Protein AF-A0A838GE27-F1 (afdb_monomer_lite)

Structure (mmCIF, N/CA/C/O backbone):
data_AF-A0A838GE27-F1
#
_entry.id   AF-A0A838GE27-F1
#
loop_
_atom_site.group_PDB
_atom_site.id
_atom_site.type_symbol
_atom_site.label_atom_id
_atom_site.label_alt_id
_atom_site.label_comp_id
_atom_site.label_asym_id
_atom_site.label_ent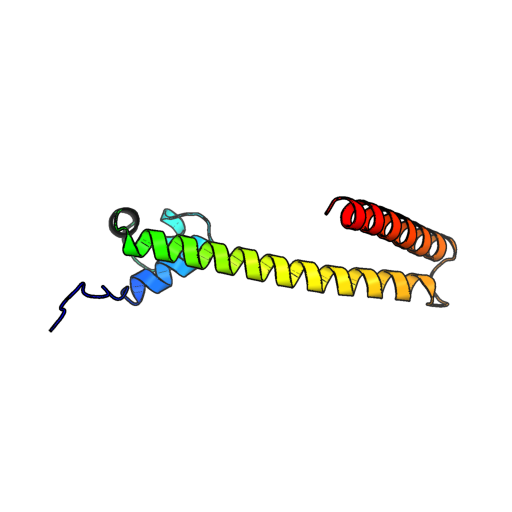ity_id
_atom_site.label_seq_id
_atom_site.pdbx_PDB_ins_code
_atom_site.Cartn_x
_atom_site.Cartn_y
_atom_site.Cartn_z
_atom_site.occupancy
_atom_site.B_iso_or_equiv
_atom_site.auth_seq_id
_atom_site.auth_comp_id
_atom_site.auth_asym_id
_atom_site.auth_atom_id
_atom_site.pdbx_PDB_model_num
ATOM 1 N N . MET A 1 1 ? -9.501 -27.316 37.363 1.00 40.50 1 MET A N 1
ATOM 2 C CA . MET A 1 1 ? -9.849 -25.984 37.906 1.00 40.50 1 MET A CA 1
ATOM 3 C C . MET A 1 1 ? -8.774 -24.973 37.521 1.00 40.50 1 MET A C 1
ATOM 5 O O . MET A 1 1 ? -7.679 -25.063 38.050 1.00 40.50 1 MET A O 1
ATOM 9 N N . ARG A 1 2 ? -9.090 -24.043 36.611 1.00 35.25 2 ARG A N 1
ATOM 10 C CA . ARG A 1 2 ? -8.610 -22.646 36.555 1.00 35.25 2 ARG A CA 1
ATOM 11 C C . ARG A 1 2 ? -9.552 -21.909 35.591 1.00 35.25 2 ARG A C 1
ATOM 13 O O . ARG A 1 2 ? -9.481 -22.093 34.385 1.00 35.25 2 ARG A O 1
ATOM 20 N N . ARG A 1 3 ? -10.522 -21.186 36.161 1.00 42.84 3 ARG A N 1
ATOM 21 C CA . ARG A 1 3 ? -11.365 -20.206 35.457 1.00 42.84 3 ARG A CA 1
ATOM 22 C C . ARG A 1 3 ? -10.520 -18.948 35.232 1.00 42.84 3 ARG A C 1
ATOM 24 O O . ARG A 1 3 ? -9.836 -18.536 36.165 1.00 42.84 3 ARG A O 1
ATOM 31 N N . GLY A 1 4 ? -10.608 -18.330 34.055 1.00 29.05 4 GLY A N 1
ATOM 32 C CA . GLY A 1 4 ? -9.985 -17.030 33.793 1.00 29.05 4 GLY A CA 1
ATOM 33 C C . GLY A 1 4 ? -10.404 -16.424 32.452 1.00 29.05 4 GLY A C 1
ATOM 34 O O . GLY A 1 4 ? -9.894 -16.841 31.425 1.00 29.05 4 GLY A O 1
ATOM 35 N N . ALA A 1 5 ? -11.299 -15.432 32.526 1.00 35.66 5 ALA A N 1
ATOM 36 C CA . AL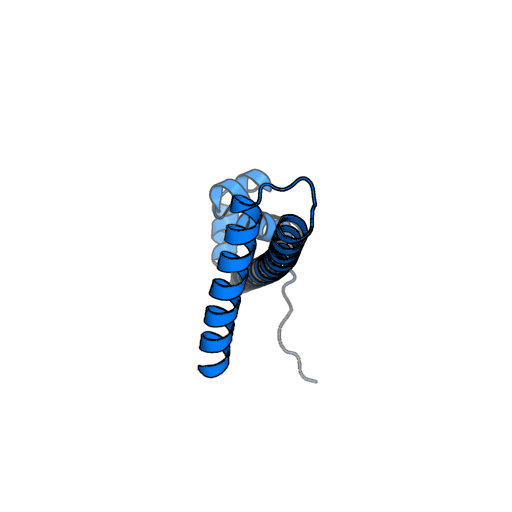A A 1 5 ? -11.688 -14.434 31.519 1.00 35.66 5 ALA A CA 1
ATOM 37 C C . ALA A 1 5 ? -12.412 -14.900 30.233 1.00 35.66 5 ALA A C 1
ATOM 39 O O . ALA A 1 5 ? -11.872 -15.552 29.350 1.00 35.66 5 ALA A O 1
ATOM 40 N N . THR A 1 6 ? -13.667 -14.467 30.118 1.00 37.50 6 THR A N 1
ATOM 41 C CA . THR A 1 6 ? -14.513 -14.506 28.922 1.00 37.50 6 THR A CA 1
ATOM 42 C C . THR A 1 6 ? -13.855 -13.756 27.761 1.00 37.50 6 THR A C 1
ATOM 44 O O . THR A 1 6 ? -13.663 -12.544 27.849 1.00 37.50 6 THR A O 1
ATOM 47 N N . ALA A 1 7 ? -13.556 -14.443 26.656 1.00 49.50 7 ALA A N 1
ATOM 48 C CA . ALA A 1 7 ? -13.310 -13.782 25.379 1.00 49.50 7 ALA A CA 1
ATOM 49 C C . ALA A 1 7 ? -14.614 -13.091 24.955 1.00 49.50 7 ALA A C 1
ATOM 51 O O . ALA A 1 7 ? -15.548 -13.742 24.491 1.00 49.50 7 ALA A O 1
ATOM 52 N N . THR A 1 8 ? -14.723 -11.784 25.185 1.00 58.12 8 THR A N 1
ATOM 53 C CA . THR A 1 8 ? -15.857 -10.998 24.698 1.00 58.12 8 THR A CA 1
ATOM 54 C C . THR A 1 8 ? -15.715 -10.879 23.186 1.00 58.12 8 THR A C 1
ATOM 56 O O . THR A 1 8 ? -14.990 -10.024 22.682 1.00 58.12 8 THR A O 1
ATOM 59 N N . THR A 1 9 ? -16.358 -11.788 22.458 1.00 83.50 9 THR A N 1
ATOM 60 C CA . THR A 1 9 ? -16.374 -11.803 20.996 1.00 83.50 9 THR A CA 1
ATOM 61 C C . THR A 1 9 ? -16.973 -10.496 20.478 1.00 83.50 9 THR A C 1
ATOM 63 O O . THR A 1 9 ? -18.060 -10.093 20.898 1.00 83.50 9 THR A O 1
ATOM 66 N N . LEU A 1 10 ? -16.259 -9.819 19.576 1.00 91.75 10 LEU A N 1
ATOM 67 C CA . LEU A 1 10 ? -16.776 -8.632 18.901 1.00 91.75 10 LEU A CA 1
ATOM 68 C C . LEU A 1 10 ? -18.057 -8.978 18.144 1.00 91.75 10 LEU A C 1
ATOM 70 O O . LEU A 1 10 ? -18.167 -10.024 17.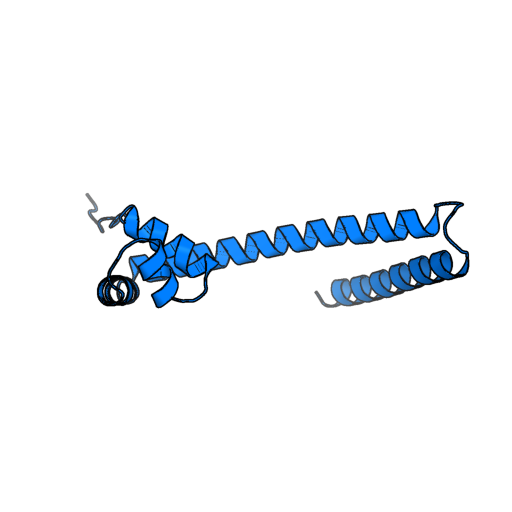507 1.00 91.75 10 LEU A O 1
ATOM 74 N N . THR A 1 11 ? -19.035 -8.079 18.195 1.00 94.06 11 THR A N 1
ATOM 75 C CA . THR A 1 11 ? -20.257 -8.244 17.399 1.00 94.06 11 THR A CA 1
ATOM 76 C C . THR A 1 11 ? -19.958 -8.086 15.906 1.00 94.06 11 THR A C 1
ATOM 78 O O . THR A 1 11 ? -19.026 -7.380 15.522 1.00 94.06 11 THR A O 1
ATOM 81 N N . THR A 1 12 ? -20.800 -8.650 15.036 1.00 93.75 12 THR A N 1
ATOM 82 C CA . THR A 1 12 ? -20.661 -8.490 13.576 1.00 93.75 12 THR A CA 1
ATOM 83 C C . THR A 1 12 ? -20.586 -7.022 13.152 1.00 93.75 12 THR A C 1
ATOM 85 O O . THR A 1 12 ? -19.759 -6.667 12.317 1.00 93.75 12 THR A O 1
ATOM 88 N N . ARG A 1 13 ? -21.388 -6.139 13.769 1.00 94.81 13 ARG A N 1
ATOM 89 C CA . ARG A 1 13 ? -21.322 -4.696 13.486 1.00 94.81 13 ARG A CA 1
ATOM 90 C C . ARG A 1 13 ? -20.018 -4.056 13.947 1.00 94.81 13 ARG A C 1
ATOM 92 O O . ARG A 1 13 ? -19.537 -3.146 13.284 1.00 94.81 13 ARG A O 1
ATOM 99 N N . GLN A 1 14 ? -19.448 -4.510 15.063 1.00 96.38 14 GLN A N 1
ATOM 100 C CA . GLN A 1 14 ? -18.131 -4.047 15.496 1.00 96.38 14 GLN A CA 1
ATOM 101 C C . GLN A 1 14 ? -17.049 -4.480 14.507 1.00 96.38 14 GLN A C 1
ATOM 103 O O . GLN A 1 14 ? -16.223 -3.655 14.138 1.00 96.38 14 GLN A O 1
ATOM 108 N N . GLN A 1 15 ? -17.102 -5.719 14.014 1.00 96.19 15 GLN A N 1
ATOM 109 C CA . GLN A 1 15 ? -16.159 -6.198 13.003 1.00 96.19 15 GLN A CA 1
ATOM 110 C C . GLN A 1 15 ? -16.261 -5.400 11.696 1.00 96.19 15 GLN A C 1
ATOM 112 O O . GLN A 1 15 ? -15.249 -4.956 11.164 1.00 96.19 15 GLN A O 1
ATOM 117 N N . GLN A 1 16 ? -17.482 -5.145 11.216 1.00 96.88 16 GLN A N 1
ATOM 118 C CA . GLN A 1 16 ? -17.716 -4.286 10.050 1.00 96.88 16 GLN A CA 1
ATOM 119 C C . GLN A 1 16 ? -17.185 -2.866 10.278 1.00 96.88 16 GLN A C 1
ATOM 121 O O . GLN A 1 16 ? -16.582 -2.281 9.381 1.00 96.88 16 GLN A O 1
ATOM 126 N N . ALA A 1 17 ? -17.384 -2.315 11.479 1.00 97.50 17 ALA A N 1
ATOM 127 C CA . ALA A 1 17 ? -16.897 -0.985 11.820 1.00 97.50 17 ALA A CA 1
ATOM 128 C C . ALA A 1 17 ? -15.366 -0.925 11.857 1.00 97.50 17 ALA A C 1
ATOM 130 O O . ALA A 1 17 ? -14.808 0.068 11.411 1.00 97.50 17 ALA A O 1
ATOM 131 N N . ILE A 1 18 ? -14.689 -1.977 12.329 1.00 97.56 18 ILE A N 1
ATOM 132 C CA . ILE A 1 18 ? -13.223 -2.083 12.293 1.00 97.56 18 ILE A CA 1
ATOM 133 C C . ILE A 1 18 ? -12.723 -2.031 10.849 1.00 97.56 18 ILE A C 1
ATOM 135 O O . ILE A 1 18 ? -11.883 -1.197 10.528 1.00 97.56 18 ILE A O 1
ATOM 139 N N . THR A 1 19 ? -13.291 -2.849 9.957 1.00 96.56 19 THR A N 1
ATOM 140 C CA . THR A 1 19 ? -12.937 -2.817 8.529 1.00 96.56 19 THR A CA 1
ATOM 141 C C . THR A 1 19 ? -13.176 -1.436 7.920 1.00 96.56 19 THR A C 1
ATOM 143 O O . THR A 1 19 ? -12.337 -0.936 7.176 1.00 96.56 19 THR A O 1
ATOM 146 N N . ALA A 1 20 ? -14.296 -0.793 8.259 1.00 97.12 20 ALA A N 1
ATOM 147 C CA . ALA A 1 20 ? -14.599 0.547 7.776 1.00 97.12 20 ALA A CA 1
ATOM 148 C C . ALA A 1 20 ? -13.608 1.598 8.302 1.00 97.12 20 ALA A C 1
ATOM 150 O O . ALA A 1 20 ? -13.183 2.444 7.526 1.00 97.12 20 ALA A O 1
ATOM 151 N N . ILE A 1 21 ? -13.206 1.528 9.577 1.00 97.06 21 ILE A N 1
ATOM 152 C CA . ILE A 1 21 ? -12.204 2.428 10.169 1.00 97.06 21 ILE A CA 1
ATOM 153 C C . ILE A 1 21 ? -10.870 2.301 9.432 1.00 97.06 21 ILE A C 1
ATOM 155 O O . ILE A 1 21 ? -10.317 3.316 9.023 1.00 97.06 21 ILE A O 1
ATOM 159 N N . VAL A 1 22 ? -10.382 1.076 9.215 1.00 96.06 22 VAL A N 1
ATOM 160 C CA . VAL A 1 22 ? -9.110 0.839 8.509 1.00 96.06 22 VAL A CA 1
ATOM 161 C C . VAL A 1 22 ? -9.173 1.339 7.063 1.00 96.06 22 VAL A C 1
ATOM 163 O O . VAL A 1 22 ? -8.198 1.879 6.552 1.00 96.06 22 VAL A O 1
ATOM 166 N N . ALA A 1 23 ? -10.327 1.205 6.404 1.00 94.56 23 ALA A N 1
ATOM 167 C CA . ALA A 1 23 ? -10.499 1.647 5.024 1.00 94.56 23 ALA A CA 1
ATOM 168 C C . ALA A 1 23 ? -10.605 3.175 4.871 1.00 94.56 23 ALA A C 1
ATOM 170 O O . ALA A 1 23 ? -10.142 3.717 3.869 1.00 94.56 23 ALA A O 1
ATOM 171 N N . THR A 1 24 ? -11.248 3.872 5.814 1.00 94.75 24 THR A N 1
ATOM 172 C CA . THR A 1 24 ? -11.547 5.310 5.678 1.00 94.75 24 THR A CA 1
ATOM 173 C C . THR A 1 24 ? -10.618 6.211 6.482 1.00 94.75 24 THR A C 1
ATOM 175 O O . THR A 1 24 ? -10.517 7.394 6.168 1.00 94.75 24 THR A O 1
ATOM 178 N N . GLY A 1 25 ? -9.996 5.700 7.548 1.00 92.69 25 GLY A N 1
ATOM 179 C CA . GLY A 1 25 ? -9.251 6.497 8.526 1.00 92.69 25 GLY A CA 1
ATOM 180 C C . GLY A 1 25 ? -10.118 7.468 9.341 1.00 92.69 25 GLY A C 1
ATOM 181 O O . GLY A 1 25 ? -9.587 8.263 10.113 1.00 92.69 25 GLY A O 1
ATOM 182 N N . ASP A 1 26 ? -11.448 7.425 9.193 1.00 94.50 26 ASP A N 1
ATOM 183 C CA . ASP A 1 26 ? -12.378 8.365 9.824 1.00 94.50 26 ASP A CA 1
ATOM 184 C C . ASP A 1 26 ? -13.538 7.621 10.498 1.00 94.50 26 ASP A C 1
ATOM 186 O O . ASP A 1 26 ? -14.372 6.977 9.853 1.00 94.50 26 ASP A O 1
ATOM 190 N N . VAL A 1 27 ? -13.617 7.769 11.822 1.00 93.56 27 VAL A N 1
ATOM 191 C CA . VAL A 1 27 ? -14.643 7.169 12.687 1.00 93.56 27 VAL A CA 1
ATOM 192 C C . VAL A 1 27 ? -16.057 7.644 12.321 1.00 93.56 27 VAL A C 1
ATOM 194 O O . VAL A 1 27 ? -17.010 6.879 12.401 1.00 93.56 27 VAL A O 1
ATOM 197 N N . THR A 1 28 ? -16.239 8.894 11.908 1.00 94.38 28 THR A N 1
ATOM 198 C CA . THR A 1 28 ? -17.545 9.421 11.479 1.00 94.38 28 THR A CA 1
ATOM 199 C C . THR A 1 28 ? -18.006 8.740 10.196 1.00 94.38 28 THR A C 1
ATOM 201 O O . THR A 1 28 ? -19.140 8.262 10.134 1.00 94.38 28 THR A O 1
ATOM 204 N N . VAL A 1 29 ? -17.118 8.650 9.203 1.00 95.94 29 VAL A N 1
ATOM 205 C CA . VAL A 1 29 ? -17.415 7.994 7.920 1.00 95.94 29 VAL A CA 1
ATOM 206 C C . VAL A 1 29 ? -17.662 6.501 8.133 1.00 95.94 29 VAL A C 1
ATOM 208 O O . VAL A 1 29 ? -18.622 5.953 7.594 1.00 95.94 29 VAL A O 1
ATOM 211 N N . ALA A 1 30 ? -16.861 5.854 8.982 1.00 96.44 30 ALA A N 1
ATOM 212 C CA . ALA A 1 30 ? -17.041 4.452 9.334 1.00 96.44 30 ALA A CA 1
ATOM 213 C C . ALA A 1 30 ? -18.380 4.202 10.044 1.00 96.44 30 ALA A C 1
ATOM 215 O O . ALA A 1 30 ? -19.083 3.248 9.725 1.00 96.44 30 ALA A O 1
ATOM 216 N N . ALA A 1 31 ? -18.783 5.074 10.975 1.00 96.31 31 ALA A N 1
ATOM 217 C CA . ALA A 1 31 ? -20.073 4.954 11.650 1.00 96.31 31 ALA A CA 1
ATOM 218 C C . ALA A 1 31 ? -21.242 5.036 10.658 1.00 96.31 31 ALA A C 1
ATOM 220 O O . ALA A 1 31 ? -22.177 4.235 10.732 1.00 96.31 31 ALA A O 1
ATOM 221 N N . GLN A 1 32 ? -21.165 5.974 9.710 1.00 96.25 32 GLN A N 1
ATOM 222 C CA . GLN A 1 32 ? -22.169 6.137 8.664 1.00 96.25 32 GLN A CA 1
ATOM 223 C C . GLN A 1 32 ? -22.224 4.917 7.736 1.00 96.25 32 GLN A C 1
ATOM 225 O O . GLN A 1 32 ? -23.319 4.431 7.454 1.00 96.25 32 GLN A O 1
ATOM 230 N N . SER A 1 33 ? -21.073 4.392 7.304 1.00 95.81 33 SER A N 1
ATOM 231 C CA . SER A 1 33 ? -21.014 3.264 6.366 1.00 95.81 33 SER A CA 1
ATOM 232 C C . SER A 1 33 ? -21.571 1.965 6.951 1.00 95.81 33 SER A C 1
ATOM 234 O O . SER A 1 33 ? -22.189 1.190 6.224 1.00 95.81 33 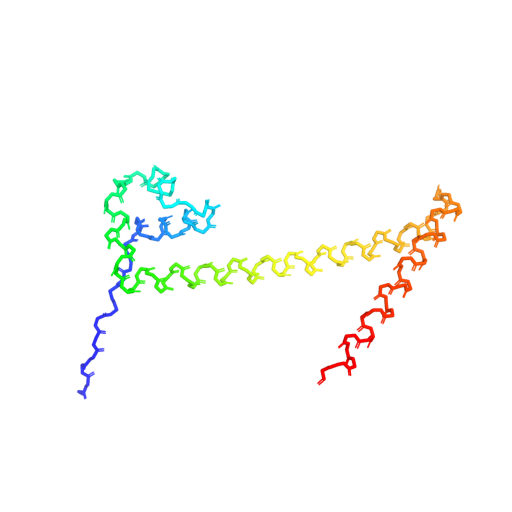SER A O 1
ATOM 236 N N . VAL A 1 34 ? -21.431 1.746 8.264 1.00 95.56 34 VAL A N 1
ATOM 237 C CA . VAL A 1 34 ? -21.989 0.563 8.946 1.00 95.56 34 VAL A CA 1
ATOM 238 C C . VAL A 1 34 ? -23.361 0.801 9.593 1.00 95.56 34 VAL A C 1
ATOM 240 O O . VAL A 1 34 ? -23.883 -0.071 10.293 1.00 95.56 34 VAL A O 1
ATOM 243 N N . GLY A 1 35 ? -23.957 1.982 9.394 1.00 95.69 35 GLY A N 1
ATOM 244 C CA . GLY A 1 35 ? -25.298 2.306 9.885 1.00 95.69 35 GLY A CA 1
ATOM 245 C C . GLY A 1 35 ? -25.411 2.376 11.413 1.00 95.69 35 GLY A C 1
ATOM 246 O O . GLY A 1 35 ? -26.409 1.927 11.987 1.00 95.69 35 GLY A O 1
ATOM 247 N N . VAL A 1 36 ? -24.393 2.907 12.097 1.00 96.62 36 VAL A N 1
ATOM 248 C CA . VAL A 1 36 ? -24.425 3.152 13.548 1.00 96.62 36 VAL A CA 1
ATOM 249 C C . VAL A 1 36 ? -24.294 4.636 13.861 1.00 96.62 36 VAL A C 1
ATOM 251 O O . VAL A 1 36 ? -23.655 5.399 13.144 1.00 96.62 36 VAL A O 1
ATOM 254 N N . ASN A 1 37 ? -24.879 5.067 14.979 1.00 96.81 37 ASN A N 1
ATOM 255 C CA . ASN A 1 37 ? -24.672 6.432 15.450 1.00 96.81 37 ASN A CA 1
ATOM 256 C C . ASN A 1 37 ? -23.188 6.632 15.807 1.00 96.81 37 ASN A C 1
ATOM 258 O O . ASN A 1 37 ? -22.603 5.796 16.501 1.00 96.81 37 ASN A O 1
ATOM 262 N N . ARG A 1 38 ? -22.606 7.770 15.412 1.00 96.56 38 ARG A N 1
ATOM 263 C CA . ARG A 1 38 ? -21.245 8.186 15.781 1.00 96.56 38 ARG A CA 1
ATOM 264 C C . ARG A 1 38 ? -20.952 7.963 17.271 1.00 96.56 38 ARG A C 1
ATOM 266 O O . ARG A 1 38 ? -19.944 7.351 17.603 1.00 96.56 38 ARG A O 1
ATOM 273 N N . ALA A 1 39 ? -21.853 8.353 18.174 1.00 96.88 39 ALA A N 1
ATOM 274 C CA . ALA A 1 39 ? -21.678 8.163 19.619 1.00 96.88 39 ALA A CA 1
ATOM 275 C C . ALA A 1 39 ? -21.514 6.684 20.029 1.00 96.88 39 ALA A C 1
ATOM 277 O O . ALA A 1 39 ? -20.781 6.376 20.969 1.00 96.88 39 ALA A O 1
ATOM 278 N N . THR A 1 40 ? -22.154 5.757 19.307 1.00 96.88 40 THR A N 1
ATOM 279 C CA . THR A 1 40 ? -21.985 4.312 19.526 1.00 96.88 40 THR A CA 1
ATOM 280 C C . THR A 1 40 ? -20.583 3.858 19.143 1.00 96.88 40 THR A C 1
ATOM 282 O O . THR A 1 40 ? -19.949 3.157 19.931 1.00 96.88 40 THR A O 1
ATOM 285 N N . LEU A 1 41 ? -20.073 4.296 17.990 1.00 96.56 41 LEU A N 1
ATOM 286 C CA . LEU A 1 41 ? -18.728 3.927 17.555 1.00 96.56 41 LEU A CA 1
ATOM 287 C C . LEU A 1 41 ? -17.650 4.545 18.458 1.00 96.56 41 LEU A C 1
ATOM 289 O O . LEU A 1 41 ? -16.722 3.853 18.860 1.00 96.56 41 LEU A O 1
ATOM 293 N N . TYR A 1 42 ? -17.824 5.795 18.903 1.00 95.94 42 TYR A N 1
ATOM 294 C CA . TYR A 1 42 ? -16.940 6.405 19.908 1.00 95.94 42 TYR A CA 1
ATOM 295 C C . TYR A 1 42 ? -16.962 5.668 21.250 1.00 95.94 42 TYR A C 1
ATOM 297 O O . TYR A 1 42 ? -15.941 5.597 21.930 1.00 95.94 42 TYR A O 1
ATOM 305 N N . ARG A 1 43 ? -18.107 5.104 21.653 1.00 96.69 43 ARG A N 1
ATOM 306 C CA . ARG A 1 43 ? -18.172 4.250 22.844 1.00 96.69 43 ARG A CA 1
ATOM 307 C C . ARG A 1 43 ? -17.387 2.956 22.634 1.00 96.69 43 ARG A C 1
ATOM 309 O O . ARG A 1 43 ? -16.696 2.538 23.556 1.00 96.69 43 ARG A O 1
ATOM 316 N N . TRP A 1 44 ? -17.466 2.336 21.455 1.00 96.88 44 TRP A N 1
ATOM 317 C CA . TRP A 1 44 ? -16.650 1.162 21.125 1.00 96.88 44 TRP A CA 1
ATOM 318 C C . TRP A 1 44 ? -15.155 1.487 21.109 1.00 96.88 44 TRP A C 1
ATOM 320 O O . TRP A 1 44 ? -14.390 0.732 21.689 1.00 96.88 44 TRP A O 1
ATOM 330 N N . MET A 1 45 ? -14.749 2.654 20.605 1.00 95.19 45 MET A N 1
ATOM 331 C CA . MET A 1 45 ? -13.356 3.133 20.653 1.00 95.19 45 MET A CA 1
ATOM 332 C C . MET A 1 45 ? -12.800 3.346 22.073 1.00 95.19 45 MET A C 1
ATOM 334 O O . MET A 1 45 ? -11.607 3.562 22.238 1.00 95.19 45 MET A O 1
ATOM 338 N N . LYS A 1 46 ? -13.637 3.287 23.115 1.00 96.00 46 LYS A N 1
ATOM 339 C CA . LYS A 1 46 ? -13.197 3.291 24.522 1.00 96.00 46 LYS A CA 1
ATOM 340 C C . LYS A 1 46 ? -13.100 1.886 25.121 1.00 96.00 46 LYS A C 1
ATOM 342 O O . LYS A 1 46 ? -12.693 1.738 26.268 1.00 96.00 46 LYS A O 1
ATOM 347 N N . GLN A 1 47 ? -13.515 0.857 24.384 1.00 96.00 47 GLN A N 1
ATOM 348 C CA . GLN A 1 47 ? -13.468 -0.531 24.830 1.00 96.00 47 GLN A CA 1
ATOM 349 C C . GLN A 1 47 ? -12.117 -1.138 24.433 1.00 96.00 47 GLN A C 1
ATOM 351 O O . GLN A 1 47 ? -11.830 -1.203 23.236 1.00 96.00 47 GLN A O 1
ATOM 356 N N . PRO A 1 48 ? -11.318 -1.649 25.388 1.00 95.44 48 PRO A N 1
ATOM 357 C CA . PRO A 1 48 ? -9.984 -2.178 25.095 1.00 95.44 48 PRO A CA 1
ATOM 358 C C . PRO A 1 48 ? -9.976 -3.246 23.995 1.00 95.44 48 PRO A C 1
ATOM 360 O O . PRO A 1 48 ? -9.157 -3.190 23.088 1.00 95.44 48 PRO A O 1
ATOM 363 N N . GLN A 1 49 ? -10.943 -4.164 24.021 1.00 94.44 49 GLN A N 1
ATOM 364 C CA . GLN A 1 49 ? -11.085 -5.235 23.027 1.00 94.44 49 GLN A CA 1
ATOM 365 C C . GLN A 1 49 ? -11.340 -4.728 21.597 1.00 94.44 49 GLN A C 1
ATOM 367 O O . GLN A 1 49 ? -10.861 -5.323 20.638 1.00 94.44 49 GLN A O 1
ATOM 372 N N . PHE A 1 50 ? -12.079 -3.625 21.439 1.00 96.12 50 PHE A N 1
ATOM 373 C CA . PHE A 1 50 ? -12.355 -3.047 20.124 1.00 96.12 50 PHE A CA 1
ATOM 374 C C . PHE A 1 50 ? -11.119 -2.317 19.600 1.00 96.12 50 PHE A C 1
ATOM 376 O O . PHE A 1 50 ? -10.738 -2.514 18.455 1.00 96.12 50 PHE A O 1
ATOM 383 N N . VAL A 1 51 ? -10.457 -1.534 20.457 1.00 96.12 51 VAL A N 1
ATOM 384 C CA . VAL A 1 51 ? -9.219 -0.817 20.113 1.00 96.12 51 VAL A CA 1
ATOM 385 C C . VAL A 1 51 ? -8.105 -1.790 19.728 1.00 96.12 51 VAL A C 1
ATOM 387 O O . VAL A 1 51 ? -7.454 -1.599 18.708 1.00 96.12 51 VAL A O 1
ATOM 390 N N . GLN A 1 52 ? -7.929 -2.877 20.485 1.00 96.25 52 GLN A N 1
ATOM 391 C CA . GLN A 1 52 ? -6.964 -3.927 20.145 1.00 96.25 52 GLN A CA 1
ATOM 392 C C . GLN A 1 52 ? -7.245 -4.542 18.772 1.00 96.25 52 GLN A C 1
ATOM 394 O O . GLN A 1 52 ? -6.315 -4.763 18.003 1.00 96.25 52 GLN A O 1
ATOM 399 N N . ALA A 1 53 ? -8.514 -4.781 18.440 1.00 96.06 53 ALA A N 1
ATOM 400 C CA . ALA A 1 53 ? -8.882 -5.330 17.142 1.00 96.06 53 ALA A CA 1
ATOM 401 C C . ALA A 1 53 ? -8.731 -4.324 15.991 1.00 96.06 53 ALA A C 1
ATOM 403 O O . ALA A 1 53 ? -8.372 -4.734 14.891 1.00 96.06 53 ALA A O 1
ATOM 404 N N . VAL A 1 54 ? -8.951 -3.024 16.231 1.00 96.50 54 VAL A N 1
ATOM 405 C CA . VAL A 1 54 ? -8.618 -1.970 15.256 1.00 96.50 54 VAL A CA 1
ATOM 406 C C . VAL A 1 54 ? -7.121 -1.984 14.969 1.00 96.50 54 VAL A C 1
ATOM 408 O O . VAL A 1 54 ? -6.742 -2.099 13.812 1.00 96.50 54 VAL A O 1
ATOM 411 N N . HIS A 1 55 ? -6.274 -1.964 15.999 1.00 96.12 55 HIS A N 1
ATOM 412 C CA . HIS A 1 55 ? -4.822 -1.980 15.809 1.00 96.12 55 HIS A CA 1
ATOM 413 C C . HIS A 1 55 ? -4.312 -3.251 15.131 1.00 96.12 55 HIS A C 1
ATOM 415 O O . HIS A 1 55 ? -3.411 -3.177 14.301 1.00 96.12 55 HIS A O 1
ATOM 421 N N . ALA A 1 56 ? -4.893 -4.411 15.448 1.00 96.38 56 ALA A N 1
ATOM 422 C CA . ALA A 1 56 ? -4.579 -5.648 14.740 1.00 96.38 56 ALA A CA 1
ATOM 423 C C . ALA A 1 56 ? -4.931 -5.535 13.246 1.00 96.38 56 ALA A C 1
ATOM 425 O O . ALA A 1 56 ? -4.095 -5.821 12.398 1.00 96.38 56 ALA A O 1
ATOM 426 N N . ALA A 1 57 ? -6.124 -5.029 12.920 1.00 95.81 57 ALA A N 1
ATOM 427 C CA . ALA A 1 57 ? -6.543 -4.846 11.532 1.00 95.81 57 ALA A CA 1
ATOM 428 C C . ALA A 1 57 ? -5.712 -3.780 10.785 1.00 95.81 57 ALA A C 1
ATOM 430 O O . ALA A 1 57 ? -5.463 -3.923 9.590 1.00 95.81 57 ALA A O 1
ATOM 431 N N . GLU A 1 58 ? -5.262 -2.723 11.466 1.00 95.25 58 GLU A N 1
ATOM 432 C CA . GLU A 1 58 ? -4.316 -1.743 10.914 1.00 95.25 58 GLU A CA 1
ATOM 433 C C . GLU A 1 58 ? -2.958 -2.390 10.608 1.00 95.25 58 GLU A C 1
ATOM 435 O O . GLU A 1 58 ? -2.397 -2.160 9.536 1.00 95.25 58 GLU A O 1
ATOM 440 N N . ALA A 1 59 ? -2.441 -3.223 11.517 1.00 94.50 59 ALA A N 1
ATOM 441 C CA . ALA A 1 59 ? -1.192 -3.949 11.310 1.00 94.50 59 ALA A CA 1
ATOM 442 C C . ALA A 1 59 ? -1.286 -4.909 10.112 1.00 94.50 59 ALA A C 1
ATOM 444 O O . ALA A 1 59 ? -0.402 -4.896 9.253 1.00 94.50 59 ALA A O 1
ATOM 445 N N . ASP A 1 60 ? -2.384 -5.661 10.005 1.00 95.12 60 ASP A N 1
ATOM 446 C CA . ASP A 1 60 ? -2.654 -6.545 8.866 1.00 95.12 60 ASP A CA 1
ATOM 447 C C . ASP A 1 60 ? -2.701 -5.753 7.544 1.00 95.12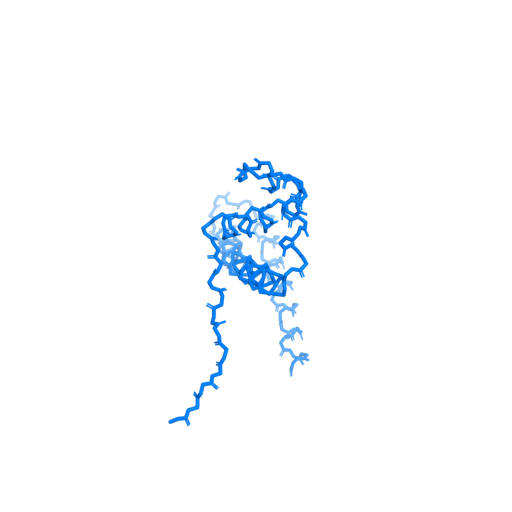 60 ASP A C 1
ATOM 449 O O . ASP A 1 60 ? -2.109 -6.159 6.542 1.00 95.12 60 ASP A O 1
ATOM 453 N N . ALA A 1 61 ? -3.338 -4.575 7.540 1.00 93.00 61 ALA A N 1
ATOM 454 C CA . ALA A 1 61 ? -3.407 -3.714 6.359 1.00 93.00 61 ALA A CA 1
ATOM 455 C C . ALA A 1 61 ? -2.029 -3.176 5.930 1.00 93.00 61 ALA A C 1
ATOM 457 O O . ALA A 1 61 ? -1.737 -3.093 4.733 1.00 93.00 61 ALA A O 1
ATOM 458 N N . VAL A 1 62 ? -1.162 -2.831 6.887 1.00 94.06 62 VAL A N 1
ATOM 459 C CA . VAL A 1 62 ? 0.226 -2.422 6.608 1.00 94.06 62 VAL A CA 1
ATOM 460 C C . VAL A 1 62 ? 1.036 -3.584 6.036 1.00 94.06 62 VAL A C 1
ATOM 462 O O . VAL A 1 62 ? 1.812 -3.404 5.090 1.00 94.06 62 VAL A O 1
ATOM 465 N N . GLU A 1 63 ? 0.855 -4.787 6.571 1.00 93.38 63 GLU A N 1
ATOM 466 C CA . GLU A 1 63 ? 1.515 -5.986 6.067 1.00 93.38 63 GLU A CA 1
ATOM 467 C C . GLU A 1 63 ? 1.072 -6.306 4.627 1.00 93.38 63 GLU A C 1
ATOM 469 O O . GLU A 1 63 ? 1.903 -6.572 3.750 1.00 93.38 63 GLU A O 1
ATOM 474 N N . ASP A 1 64 ? -0.225 -6.182 4.340 1.00 93.38 64 ASP A N 1
ATOM 475 C CA . ASP A 1 64 ? -0.779 -6.317 2.993 1.00 93.38 64 ASP A CA 1
ATOM 476 C C . ASP A 1 64 ? -0.225 -5.270 2.031 1.00 93.38 64 ASP A C 1
ATOM 478 O O . ASP A 1 64 ? 0.206 -5.613 0.924 1.00 93.38 64 ASP A O 1
ATOM 482 N N . LEU A 1 65 ? -0.161 -4.005 2.447 1.00 91.75 65 LEU A N 1
ATOM 483 C CA . LEU A 1 65 ? 0.468 -2.953 1.654 1.00 91.75 65 LEU A CA 1
ATOM 484 C C . LEU A 1 65 ? 1.934 -3.281 1.357 1.00 91.75 65 LEU A C 1
ATOM 486 O O . LEU A 1 65 ? 2.376 -3.141 0.215 1.00 91.75 65 LEU A O 1
ATOM 490 N N . SER A 1 66 ? 2.668 -3.792 2.342 1.00 92.25 66 SER A N 1
ATOM 491 C CA . SER A 1 66 ? 4.067 -4.199 2.176 1.00 92.25 66 SER A CA 1
ATOM 492 C C . SER A 1 66 ? 4.202 -5.319 1.140 1.00 92.25 66 SER A C 1
ATOM 494 O O . SER A 1 66 ? 5.015 -5.221 0.215 1.00 92.25 66 SER A O 1
ATOM 496 N N . ARG A 1 67 ? 3.341 -6.346 1.199 1.00 93.25 67 ARG A N 1
ATOM 497 C CA . ARG A 1 67 ? 3.266 -7.403 0.173 1.00 93.25 67 ARG A CA 1
ATOM 498 C C . ARG A 1 67 ? 2.970 -6.838 -1.219 1.00 93.25 67 ARG A C 1
ATOM 500 O O . ARG A 1 67 ? 3.584 -7.261 -2.205 1.00 93.25 67 ARG A O 1
ATOM 507 N N . MET A 1 68 ? 2.039 -5.888 -1.320 1.00 92.62 68 MET A N 1
ATOM 508 C CA . MET A 1 68 ? 1.700 -5.233 -2.587 1.00 92.62 68 MET A CA 1
ATOM 509 C C . MET A 1 68 ? 2.877 -4.438 -3.154 1.00 92.62 68 MET A C 1
ATOM 511 O O . MET A 1 68 ? 3.155 -4.548 -4.350 1.00 92.62 68 MET A O 1
ATOM 515 N N . LEU A 1 69 ? 3.601 -3.700 -2.313 1.00 92.00 69 LEU A N 1
ATOM 516 C CA . LEU A 1 69 ? 4.794 -2.954 -2.709 1.00 92.00 69 LEU A CA 1
ATOM 517 C C . LEU A 1 69 ? 5.902 -3.883 -3.215 1.00 92.00 69 LEU A C 1
ATOM 519 O O . LEU A 1 69 ? 6.463 -3.630 -4.280 1.00 92.00 69 LEU A O 1
ATOM 523 N N . VAL A 1 70 ? 6.161 -5.007 -2.538 1.00 92.31 70 VAL A N 1
ATOM 524 C CA . VAL A 1 70 ? 7.127 -6.018 -3.010 1.00 92.31 70 VAL A CA 1
ATOM 525 C C . VAL A 1 70 ? 6.734 -6.557 -4.390 1.00 92.31 70 VAL A C 1
ATOM 527 O O . VAL A 1 70 ? 7.575 -6.682 -5.286 1.00 92.31 70 VAL A O 1
ATOM 530 N N . ARG A 1 71 ? 5.445 -6.845 -4.607 1.00 92.44 71 ARG A N 1
ATOM 531 C CA . ARG A 1 71 ? 4.933 -7.297 -5.911 1.00 92.44 71 ARG A CA 1
ATOM 532 C C . ARG A 1 71 ? 5.091 -6.230 -7.000 1.00 92.44 71 ARG A C 1
ATOM 534 O O . ARG A 1 71 ? 5.490 -6.558 -8.120 1.00 92.44 71 ARG A O 1
ATOM 541 N N . LEU A 1 72 ? 4.806 -4.967 -6.687 1.00 93.75 72 LEU A N 1
ATOM 542 C CA . LEU A 1 72 ? 5.026 -3.850 -7.607 1.00 93.75 72 LEU A CA 1
ATOM 543 C C . LEU A 1 72 ? 6.512 -3.680 -7.934 1.00 93.75 72 LEU A C 1
ATOM 545 O O . LEU A 1 72 ? 6.846 -3.507 -9.102 1.00 93.75 72 LEU A O 1
ATOM 549 N N . GLY A 1 73 ? 7.402 -3.837 -6.953 1.00 93.12 73 GLY A N 1
ATOM 550 C CA . GLY A 1 73 ? 8.850 -3.840 -7.165 1.00 93.12 73 GLY A CA 1
ATOM 551 C C . GLY A 1 73 ? 9.289 -4.899 -8.180 1.00 93.12 73 GLY A C 1
ATOM 552 O O . GLY A 1 73 ? 9.992 -4.581 -9.137 1.00 93.12 73 GLY A O 1
ATOM 553 N N . ARG A 1 74 ? 8.796 -6.141 -8.056 1.00 92.94 74 ARG A N 1
ATOM 554 C CA . ARG A 1 74 ? 9.055 -7.208 -9.047 1.00 92.94 74 ARG A CA 1
ATOM 555 C C . ARG A 1 74 ? 8.574 -6.827 -10.449 1.00 92.94 74 ARG A C 1
ATOM 557 O O . ARG A 1 74 ? 9.274 -7.062 -11.430 1.00 92.94 74 ARG A O 1
ATOM 564 N N . THR A 1 75 ? 7.400 -6.207 -10.536 1.00 96.00 75 THR A N 1
ATOM 565 C CA . THR A 1 75 ? 6.823 -5.740 -11.806 1.00 96.00 75 THR A CA 1
ATOM 566 C C . THR A 1 75 ? 7.652 -4.608 -12.418 1.00 96.00 75 THR A C 1
ATOM 568 O O . THR A 1 75 ? 7.902 -4.606 -13.623 1.00 96.00 75 THR A O 1
ATOM 571 N N . ALA A 1 76 ? 8.136 -3.672 -11.601 1.00 95.12 76 ALA A N 1
ATOM 572 C CA . ALA A 1 76 ? 9.014 -2.593 -12.038 1.00 95.12 76 ALA A CA 1
ATOM 573 C C . ALA A 1 76 ? 10.348 -3.136 -12.579 1.00 95.12 76 ALA A C 1
ATOM 575 O O . ALA A 1 76 ? 10.761 -2.749 -13.670 1.00 95.12 76 ALA A O 1
ATOM 576 N N . VAL A 1 77 ? 10.973 -4.096 -11.885 1.00 95.88 77 VAL A N 1
ATOM 577 C CA . VAL A 1 77 ? 12.203 -4.760 -12.358 1.00 95.88 77 VAL A CA 1
ATOM 578 C C . VAL A 1 77 ? 11.969 -5.470 -13.695 1.00 95.88 77 VAL A C 1
ATOM 580 O O . VAL A 1 77 ? 12.749 -5.290 -14.628 1.00 95.88 77 VAL A O 1
ATOM 583 N N . ALA A 1 78 ? 10.866 -6.212 -13.835 1.00 96.38 78 ALA A N 1
ATOM 584 C CA . ALA A 1 78 ? 10.500 -6.850 -15.102 1.00 96.38 78 ALA A CA 1
ATOM 585 C C . ALA A 1 78 ? 10.272 -5.828 -16.232 1.00 96.38 78 ALA A C 1
ATOM 587 O O . ALA A 1 78 ? 10.640 -6.068 -17.382 1.00 96.38 78 ALA A O 1
ATOM 588 N N . THR A 1 79 ? 9.707 -4.666 -15.903 1.00 97.00 79 THR A N 1
ATOM 589 C CA . THR A 1 79 ? 9.472 -3.575 -16.857 1.00 97.00 79 THR A CA 1
ATOM 590 C C . THR A 1 79 ? 10.788 -2.967 -17.340 1.00 97.00 79 THR A C 1
ATOM 592 O O . THR A 1 79 ? 10.963 -2.777 -18.543 1.00 97.00 79 THR A O 1
ATOM 595 N N . LEU A 1 80 ? 11.745 -2.728 -16.436 1.00 97.50 80 LEU A N 1
ATOM 596 C CA . LEU A 1 80 ? 13.093 -2.273 -16.792 1.00 97.50 80 LEU A CA 1
ATOM 597 C C . LEU A 1 80 ? 13.821 -3.312 -17.658 1.00 97.50 80 LEU A C 1
ATOM 599 O O . LEU A 1 80 ? 14.397 -2.956 -18.684 1.00 97.50 80 LEU A O 1
ATOM 603 N N . ALA A 1 81 ? 13.730 -4.601 -17.310 1.00 97.50 81 ALA A N 1
ATOM 604 C CA . ALA A 1 81 ? 14.306 -5.690 -18.101 1.00 97.50 81 ALA A CA 1
ATOM 605 C C . ALA A 1 81 ? 13.733 -5.748 -19.528 1.00 97.50 81 ALA A C 1
ATOM 607 O O . ALA A 1 81 ? 14.479 -5.890 -20.503 1.00 97.50 81 ALA A O 1
ATOM 608 N N . ARG A 1 82 ? 12.413 -5.576 -19.671 1.00 97.88 82 ARG A N 1
ATOM 609 C CA . ARG A 1 82 ? 11.759 -5.489 -20.981 1.00 97.88 82 ARG A CA 1
ATOM 610 C C . ARG A 1 82 ? 12.218 -4.259 -21.758 1.00 97.88 82 ARG A C 1
ATOM 612 O O . ARG A 1 82 ? 12.577 -4.392 -22.922 1.00 97.88 82 ARG A O 1
ATOM 619 N N . ALA A 1 83 ? 12.264 -3.090 -21.120 1.00 97.81 83 ALA A N 1
ATOM 620 C CA . ALA A 1 83 ? 12.723 -1.862 -21.762 1.00 97.81 83 ALA A CA 1
ATOM 621 C C . ALA A 1 83 ? 14.161 -1.991 -22.298 1.00 97.81 83 ALA A C 1
ATOM 623 O O . ALA A 1 83 ? 14.454 -1.472 -23.368 1.00 97.81 83 ALA A O 1
ATOM 624 N N . MET A 1 84 ? 15.049 -2.714 -21.607 1.00 98.00 84 MET A N 1
ATOM 625 C CA . MET A 1 84 ? 16.427 -2.946 -22.064 1.00 98.00 84 MET A CA 1
ATOM 626 C C . MET A 1 84 ? 16.528 -3.903 -23.264 1.00 98.00 84 MET A C 1
ATOM 628 O O . MET A 1 84 ? 17.382 -3.711 -24.130 1.00 98.00 84 MET A O 1
ATOM 632 N N . SER A 1 85 ? 15.674 -4.928 -23.324 1.00 96.75 85 SER A N 1
ATOM 633 C CA . SER A 1 85 ? 15.787 -6.034 -24.289 1.00 96.75 85 SER A CA 1
ATOM 634 C C . SER A 1 85 ? 14.919 -5.876 -25.540 1.00 96.75 85 SER A C 1
ATOM 636 O O . SER A 1 85 ? 15.274 -6.408 -26.590 1.00 96.75 85 SER A O 1
ATOM 638 N N . ASP A 1 86 ? 13.822 -5.121 -25.468 1.00 97.44 86 ASP A N 1
ATOM 639 C CA . ASP A 1 86 ? 12.884 -4.961 -26.580 1.00 97.44 86 ASP A CA 1
ATOM 640 C C . ASP A 1 86 ? 13.541 -4.221 -27.770 1.00 97.44 86 ASP A C 1
ATOM 642 O O . ASP A 1 86 ? 14.002 -3.080 -27.613 1.00 97.44 86 ASP A O 1
ATOM 646 N N . PRO A 1 87 ? 13.607 -4.823 -28.975 1.00 96.19 87 PRO A N 1
ATOM 647 C CA . PRO A 1 87 ? 14.170 -4.183 -30.164 1.00 96.19 87 PRO A CA 1
ATOM 648 C C . PRO A 1 87 ? 13.490 -2.862 -30.541 1.00 96.19 87 PRO A C 1
ATOM 650 O O . PRO A 1 87 ? 14.164 -1.976 -31.060 1.00 96.19 87 PRO A O 1
ATOM 653 N N . ALA A 1 88 ? 12.197 -2.705 -30.242 1.00 97.44 88 ALA A N 1
ATOM 654 C CA . ALA A 1 88 ? 11.428 -1.503 -30.555 1.00 97.44 88 ALA A CA 1
ATOM 655 C C . ALA A 1 88 ? 11.679 -0.342 -29.575 1.00 97.44 88 ALA A C 1
ATOM 657 O O . ALA A 1 88 ? 11.288 0.793 -29.849 1.00 97.44 88 ALA A O 1
ATOM 658 N N . THR A 1 89 ? 12.335 -0.590 -28.433 1.00 97.69 89 THR A N 1
ATOM 659 C CA . THR A 1 89 ? 12.639 0.477 -27.469 1.00 97.69 89 THR A CA 1
ATOM 660 C C . THR A 1 89 ? 13.788 1.362 -27.981 1.00 97.69 89 THR A C 1
ATOM 662 O O . THR A 1 89 ? 14.854 0.835 -28.315 1.00 97.69 89 THR A O 1
ATOM 665 N N . PRO A 1 90 ? 13.641 2.705 -27.999 1.00 98.38 90 PRO A N 1
ATOM 666 C CA . PRO A 1 90 ? 14.717 3.612 -28.398 1.00 98.38 90 PRO A CA 1
ATOM 667 C C . PRO A 1 90 ? 15.985 3.435 -27.553 1.00 98.38 90 PRO A C 1
ATOM 669 O O . PRO A 1 90 ? 15.907 3.261 -26.336 1.00 98.38 90 PRO A O 1
ATOM 672 N N . ALA A 1 91 ? 17.161 3.561 -28.176 1.00 97.69 91 ALA A N 1
ATOM 673 C CA . ALA A 1 91 ? 18.454 3.343 -27.516 1.00 97.69 91 ALA A CA 1
ATOM 674 C C . ALA A 1 91 ? 18.631 4.182 -26.235 1.00 97.69 91 ALA A C 1
ATOM 676 O O . ALA A 1 91 ? 19.061 3.663 -25.208 1.00 97.69 91 ALA A O 1
ATOM 677 N N . ALA A 1 92 ? 18.218 5.453 -26.255 1.00 97.62 92 ALA A N 1
ATOM 678 C CA . ALA A 1 92 ? 18.277 6.320 -25.078 1.00 97.62 92 ALA A CA 1
ATOM 679 C C . ALA A 1 92 ? 17.431 5.789 -23.904 1.00 97.62 92 ALA A C 1
ATOM 681 O O . ALA A 1 92 ? 17.845 5.872 -22.749 1.00 97.62 92 ALA A O 1
ATOM 682 N N . THR A 1 93 ? 16.262 5.207 -24.184 1.00 97.94 93 THR A N 1
ATOM 683 C CA . THR A 1 93 ? 15.398 4.601 -23.162 1.00 97.94 93 THR A CA 1
ATOM 684 C C . THR A 1 93 ? 16.012 3.317 -22.602 1.00 97.94 93 THR A C 1
ATOM 686 O O . THR A 1 93 ? 15.949 3.111 -21.392 1.00 97.94 93 THR A O 1
ATOM 689 N N . LYS A 1 94 ? 16.678 2.502 -23.437 1.00 98.31 94 LYS A N 1
ATOM 690 C CA . LYS A 1 94 ? 17.434 1.316 -22.983 1.00 98.31 94 LYS A CA 1
ATOM 691 C C . LYS A 1 94 ? 18.531 1.694 -21.995 1.00 98.31 94 LYS A C 1
ATOM 693 O O . LYS A 1 94 ? 18.606 1.115 -20.916 1.00 98.31 94 LYS A O 1
ATOM 698 N N . VAL A 1 95 ? 19.338 2.696 -22.349 1.00 98.00 95 VAL A N 1
ATOM 699 C CA . VAL A 1 95 ? 20.430 3.186 -21.497 1.00 98.00 95 VAL A CA 1
ATOM 700 C C . VAL A 1 95 ? 19.884 3.715 -20.172 1.00 98.00 95 VAL A C 1
ATOM 702 O O . VAL A 1 95 ? 20.393 3.333 -19.125 1.00 98.00 95 VAL A O 1
ATOM 705 N N . ARG A 1 96 ? 18.801 4.508 -20.184 1.00 97.88 96 ARG A N 1
ATOM 706 C CA . ARG A 1 96 ? 18.169 4.971 -18.935 1.00 97.88 96 ARG A CA 1
ATOM 707 C C . ARG A 1 96 ? 17.630 3.827 -18.075 1.00 97.88 96 ARG A C 1
ATOM 709 O O . ARG A 1 96 ? 17.756 3.886 -16.859 1.00 97.88 96 ARG A O 1
ATOM 716 N N . ALA A 1 97 ? 17.026 2.800 -18.674 1.00 97.69 97 ALA A N 1
ATOM 717 C CA . ALA A 1 97 ? 16.536 1.643 -17.926 1.00 97.69 97 ALA A CA 1
ATOM 718 C C . ALA A 1 97 ? 17.688 0.850 -17.280 1.00 97.69 97 ALA A C 1
ATOM 720 O O . ALA A 1 97 ? 17.573 0.430 -16.126 1.00 97.69 97 ALA A O 1
ATOM 721 N N . ALA A 1 98 ? 18.806 0.696 -17.995 1.00 97.25 98 ALA A N 1
ATOM 722 C CA . ALA A 1 98 ? 20.017 0.067 -17.477 1.00 97.25 98 ALA A CA 1
ATOM 723 C C . ALA A 1 98 ? 20.632 0.871 -16.324 1.00 97.25 98 ALA A C 1
ATOM 725 O O . ALA A 1 98 ? 20.883 0.312 -15.259 1.00 97.25 98 ALA A O 1
ATOM 726 N N . ASP A 1 99 ? 20.795 2.182 -16.505 1.00 97.62 99 ASP A N 1
ATOM 727 C CA . ASP A 1 99 ? 21.326 3.090 -15.485 1.00 97.62 99 ASP A CA 1
ATOM 728 C C . ASP A 1 99 ? 20.462 3.093 -14.215 1.00 97.62 99 ASP A C 1
ATOM 730 O O . ASP A 1 99 ? 20.962 2.868 -13.112 1.00 97.62 99 ASP A O 1
ATOM 734 N N . ALA A 1 100 ? 19.139 3.212 -14.366 1.00 96.62 100 ALA A N 1
ATOM 735 C CA . ALA A 1 100 ? 18.210 3.132 -13.243 1.00 96.62 100 ALA A CA 1
ATOM 736 C C . ALA A 1 100 ? 18.321 1.790 -12.497 1.00 96.62 100 ALA A C 1
ATOM 738 O O . ALA A 1 100 ? 18.318 1.765 -11.266 1.00 96.62 100 ALA A O 1
ATOM 739 N N . THR A 1 101 ? 18.455 0.677 -13.227 1.00 96.50 101 THR A N 1
ATOM 740 C CA . THR A 1 101 ? 18.615 -0.659 -12.632 1.00 96.50 101 THR A CA 1
ATOM 741 C C . THR A 1 101 ? 19.919 -0.763 -11.839 1.00 96.50 101 THR A C 1
ATOM 743 O O . THR A 1 101 ? 19.901 -1.212 -10.693 1.00 96.50 101 THR A O 1
ATOM 746 N N . LEU A 1 102 ? 21.039 -0.312 -12.412 1.00 96.06 102 LEU A N 1
ATOM 747 C CA . LEU A 1 102 ? 22.348 -0.322 -11.752 1.00 96.06 102 LEU A CA 1
ATOM 748 C C . LEU A 1 102 ? 22.358 0.571 -10.507 1.00 96.06 102 LEU A C 1
ATOM 750 O O . LEU A 1 102 ? 22.801 0.134 -9.447 1.00 96.06 102 LEU A O 1
ATOM 754 N N . SER A 1 103 ? 21.799 1.779 -10.602 1.00 96.12 103 SER A N 1
ATOM 755 C CA . SER A 1 103 ? 21.678 2.706 -9.473 1.00 96.12 103 SER A CA 1
ATOM 756 C C . SER A 1 103 ? 20.894 2.089 -8.309 1.00 96.12 103 SER A C 1
ATOM 758 O O . SER A 1 103 ? 21.347 2.131 -7.164 1.00 96.12 103 SER A O 1
ATOM 760 N N . LYS A 1 104 ? 19.749 1.443 -8.580 1.00 93.88 104 LYS A N 1
ATOM 761 C CA . LYS A 1 104 ? 18.960 0.773 -7.531 1.00 93.88 104 LYS A CA 1
ATOM 762 C C . LYS A 1 104 ? 19.643 -0.464 -6.957 1.00 93.88 104 LYS A C 1
ATOM 764 O O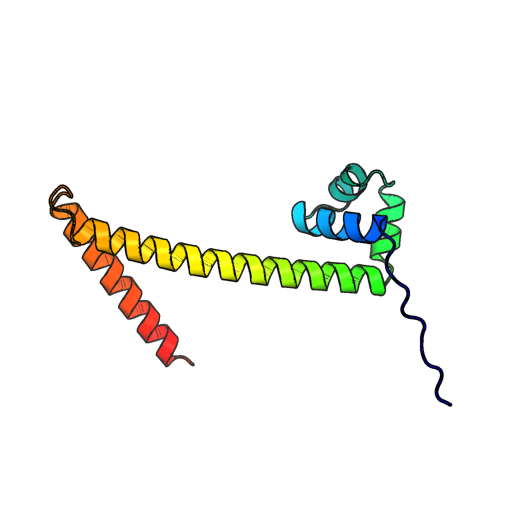 . LYS A 1 104 ? 19.511 -0.712 -5.762 1.00 93.88 104 LYS A O 1
ATOM 769 N N . LEU A 1 105 ? 20.398 -1.208 -7.763 1.00 93.44 105 LEU A N 1
ATOM 770 C CA . LEU A 1 105 ? 21.192 -2.339 -7.281 1.00 93.44 105 LEU A CA 1
ATOM 771 C C . LEU A 1 105 ? 22.279 -1.893 -6.293 1.00 93.44 105 LEU A C 1
ATOM 773 O O . LEU A 1 105 ? 22.458 -2.542 -5.264 1.00 93.44 105 LEU A O 1
ATOM 777 N N . LEU A 1 106 ? 22.976 -0.790 -6.582 1.00 92.94 106 LEU A N 1
ATOM 778 C CA . LEU A 1 106 ? 23.982 -0.226 -5.677 1.00 92.94 106 LEU A CA 1
ATOM 779 C C . LEU A 1 106 ? 23.350 0.212 -4.347 1.00 92.94 106 LEU A C 1
ATOM 781 O O . LEU A 1 106 ? 23.820 -0.207 -3.294 1.00 92.94 106 LEU A O 1
ATOM 785 N N . GLN A 1 107 ? 22.218 0.924 -4.394 1.00 91.94 107 GLN A N 1
ATOM 786 C CA . GLN A 1 107 ? 21.468 1.318 -3.190 1.00 91.94 107 GLN A CA 1
ATOM 787 C C . GLN A 1 107 ? 21.037 0.108 -2.342 1.00 91.94 107 GLN A C 1
ATOM 789 O O . GLN A 1 107 ? 21.159 0.128 -1.121 1.00 91.94 107 GLN A O 1
ATOM 794 N N . LEU A 1 108 ? 20.561 -0.974 -2.972 1.00 90.50 108 LEU A N 1
ATOM 795 C CA . LEU A 1 108 ? 20.194 -2.203 -2.257 1.00 90.50 108 LEU A CA 1
ATOM 796 C C . LEU A 1 108 ? 21.400 -2.883 -1.599 1.00 90.50 108 LEU A C 1
ATOM 798 O O . LEU A 1 108 ? 21.268 -3.428 -0.507 1.00 90.50 108 LEU A O 1
ATOM 802 N N . ARG A 1 109 ? 22.569 -2.862 -2.250 1.00 89.88 109 ARG A N 1
ATOM 803 C CA . ARG A 1 109 ? 23.806 -3.418 -1.685 1.00 89.88 109 ARG A CA 1
ATOM 804 C C . ARG A 1 109 ? 24.270 -2.639 -0.462 1.00 89.88 109 ARG A C 1
ATOM 806 O O . ARG A 1 109 ? 24.680 -3.273 0.498 1.00 89.88 109 ARG A O 1
ATOM 813 N N . GLU A 1 110 ? 24.170 -1.313 -0.492 1.00 91.31 110 GLU A N 1
ATOM 814 C CA . GLU A 1 110 ? 24.484 -0.457 0.657 1.00 91.31 110 GLU A CA 1
ATOM 815 C C . GLU A 1 110 ? 23.562 -0.766 1.843 1.00 91.31 110 GLU A C 1
ATOM 817 O O . GLU A 1 110 ? 24.047 -1.010 2.945 1.00 91.31 110 GLU A O 1
ATOM 822 N N . LEU A 1 111 ? 22.247 -0.857 1.611 1.00 90.25 111 LEU A N 1
ATOM 823 C CA . LEU A 1 111 ? 21.279 -1.209 2.657 1.00 90.25 111 LEU A CA 1
ATOM 824 C C . LEU A 1 111 ? 21.551 -2.591 3.266 1.00 90.25 111 LEU A C 1
ATOM 826 O O . LEU A 1 111 ? 21.542 -2.727 4.483 1.00 90.25 111 LEU A O 1
ATOM 830 N N . ALA A 1 112 ? 21.863 -3.592 2.440 1.00 85.38 112 ALA A N 1
ATOM 831 C CA . ALA A 1 112 ? 22.170 -4.946 2.907 1.00 85.38 112 ALA A CA 1
ATOM 832 C C . ALA A 1 112 ? 23.487 -5.053 3.701 1.00 85.38 112 ALA A C 1
ATOM 834 O O . ALA A 1 112 ? 23.730 -6.074 4.332 1.00 85.38 112 ALA A O 1
ATOM 835 N N . THR A 1 113 ? 24.358 -4.042 3.638 1.00 84.69 113 THR A N 1
ATOM 836 C CA . THR A 1 113 ? 25.595 -3.982 4.438 1.00 84.69 113 THR A CA 1
ATOM 837 C C . THR A 1 113 ? 25.441 -3.215 5.753 1.00 84.69 113 THR A C 1
ATOM 839 O O . THR A 1 113 ? 26.390 -3.177 6.532 1.00 84.69 113 THR A O 1
ATOM 842 N N . LEU A 1 114 ? 24.285 -2.580 5.985 1.00 75.12 114 LEU A N 1
ATOM 843 C CA . LEU A 1 114 ? 23.984 -1.813 7.201 1.00 75.12 114 LEU A CA 1
ATOM 844 C C . LEU A 1 114 ? 23.255 -2.636 8.281 1.00 75.12 114 LEU A C 1
ATOM 846 O O . LEU A 1 114 ? 23.087 -2.136 9.393 1.00 75.12 114 LEU A O 1
ATOM 850 N N . GLU A 1 115 ? 22.835 -3.861 7.957 1.00 50.69 115 GLU A N 1
ATOM 851 C CA . GLU A 1 115 ? 22.262 -4.861 8.877 1.00 50.69 115 GLU A CA 1
ATOM 852 C C . GLU A 1 115 ? 23.333 -5.851 9.357 1.00 50.69 115 GLU A C 1
ATOM 854 O O . GLU A 1 115 ? 23.269 -6.245 10.545 1.00 50.69 115 GLU A O 1
#

Secondary structure (DSSP, 8-state):
--------PPPHHHHHHHHHHHHHS-HHHHHHHTT--HHHHHHHTTSHHHHHHHHHHHHHHHHHHHHHHHHHHHHHHHHHHHHHH-TTS-HHHHHHHHHHHHHHHHHHHHHHT--

Sequence (115 aa):
MRRGATATTLTTRQQQAITAIVATGDVTVAAQSVGVNRATLYRWMKQPQFVQAVHAAEADAVEDLSRMLVRLGRTAVATLARAMSDPATPAATKVRAADATLSKLLQLRELATLE

Radius of gyration: 23.66 Å; chains: 1; bounding box: 51×35×68 Å

Foldseek 3Di:
DDDDDDPPDDDPLLVQLLVLCLVPVDLCRSCVVSVHDSVVSVVLCVPPNSVVSSVVVNVVVVVVVVVVVVVVVVVLLVVLVCLLPPPPRDPVSNVVSVVVVVVVVVVVVVVVVVD

pLDDT: mean 90.81, std 14.74, range [29.05, 98.38]